Protein AF-W5YLM6-F1 (afdb_monomer)

Foldseek 3Di:
DDPPDDCPPCPPVSLVVVVVVDDDDLDDLVVVLVVLVVSVVSPNDLSSLLVNLLSCVSVVVLVVSLVSLLVSCLVPVLCLLVSLVVLVVHPPCDPVSSVSSLVSNQNSCVNVVDHSVVSVVVNVVVVVVD

Solvent-accessible surface area (backbone atoms only — not comparable to full-atom values): 7450 Å² total; per-residue (Å²): 137,88,82,90,78,66,66,78,78,52,51,80,55,36,55,55,54,53,50,72,70,54,72,90,63,104,58,65,60,73,62,54,49,54,54,43,52,64,50,39,76,82,52,75,44,71,70,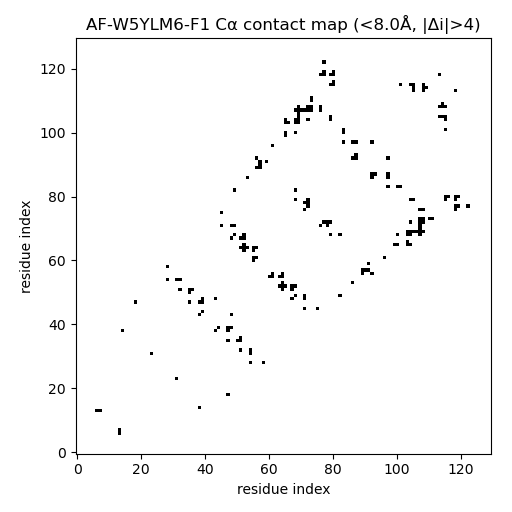53,49,53,47,48,26,53,51,24,51,67,71,65,38,54,68,65,18,31,54,41,40,16,58,47,14,56,77,37,54,76,49,36,47,55,53,56,63,53,44,70,76,39,82,90,51,48,75,67,55,50,48,51,46,49,51,27,26,31,61,18,21,47,84,74,76,44,42,50,67,64,40,45,52,55,53,54,56,55,67,74,75,110

Sequence (130 aa):
MAVLGNDRFLGQYATLVRYRKFDPEMMNFNLQLREVERMLEWRPFDLVAMRRSTLLILDSQWEEACDMVEMMVQRYPRSAPIIIEKAVWVEGVDSTRLGQLAECADRGLSVWGRDIASVAEDNRRKLRTD

Organism: NCBI:txid1420916

Radius of gyration: 16.33 Å; Cα contacts (8 Å, |Δi|>4): 113; chains: 1; bounding box: 29×49×43 Å

Mean predicted aligned error: 10.4 Å

Structure (mmCIF, N/CA/C/O backbone):
data_AF-W5YLM6-F1
#
_entry.id   AF-W5YLM6-F1
#
loop_
_atom_site.group_PDB
_atom_site.id
_atom_site.type_symbol
_atom_site.label_atom_id
_atom_site.label_alt_id
_atom_site.label_comp_id
_atom_site.label_asym_id
_atom_site.label_entity_id
_atom_site.label_seq_id
_atom_site.pdbx_PDB_ins_code
_atom_site.Cartn_x
_atom_site.Cartn_y
_atom_site.Cartn_z
_atom_site.occupancy
_atom_site.B_iso_or_equiv
_atom_site.auth_seq_id
_atom_site.auth_comp_id
_atom_site.auth_asym_id
_atom_site.auth_atom_id
_atom_site.pdbx_PDB_model_num
ATOM 1 N N . MET A 1 1 ? 15.383 -34.106 -19.507 1.00 32.62 1 MET A N 1
ATOM 2 C CA . MET A 1 1 ? 14.900 -34.625 -18.210 1.00 32.62 1 MET A CA 1
ATOM 3 C C . MET A 1 1 ? 14.081 -33.539 -17.548 1.00 32.62 1 MET A C 1
ATOM 5 O O . MET A 1 1 ? 14.646 -32.561 -17.080 1.00 32.62 1 MET A O 1
ATOM 9 N N . ALA A 1 2 ? 12.758 -33.664 -17.602 1.00 41.81 2 ALA A N 1
ATOM 10 C CA . ALA A 1 2 ? 11.845 -32.759 -16.924 1.00 41.81 2 ALA A CA 1
ATOM 11 C C . ALA A 1 2 ? 11.529 -33.346 -15.546 1.00 41.81 2 ALA A C 1
ATOM 13 O O . ALA A 1 2 ? 10.913 -34.403 -15.458 1.00 41.81 2 ALA A O 1
ATOM 14 N N . VAL A 1 3 ? 11.955 -32.662 -14.487 1.00 39.09 3 VAL A N 1
ATOM 15 C CA . VAL A 1 3 ? 11.438 -32.883 -13.130 1.00 39.09 3 VAL A CA 1
ATOM 16 C C . VAL A 1 3 ? 10.916 -31.541 -12.626 1.00 39.09 3 VAL A C 1
ATOM 18 O O . VAL A 1 3 ? 11.460 -30.918 -11.725 1.00 39.09 3 VAL A O 1
ATOM 21 N N . LEU A 1 4 ? 9.859 -31.064 -13.283 1.00 39.00 4 LEU A N 1
ATOM 22 C CA . LEU A 1 4 ? 8.938 -30.067 -12.740 1.00 39.00 4 LEU A CA 1
ATOM 23 C C . LEU A 1 4 ? 7.772 -30.847 -12.125 1.00 39.00 4 LEU A C 1
ATOM 25 O O . LEU A 1 4 ? 6.702 -30.961 -12.714 1.00 39.00 4 LEU A O 1
ATOM 29 N N . GLY A 1 5 ? 8.024 -31.491 -10.989 1.00 39.97 5 GLY A N 1
ATOM 30 C CA . GLY A 1 5 ? 7.042 -32.318 -10.297 1.00 39.97 5 GLY A CA 1
ATOM 31 C C . GLY A 1 5 ? 6.870 -31.871 -8.853 1.00 39.97 5 GLY A C 1
ATOM 32 O O . GLY A 1 5 ? 7.810 -31.988 -8.077 1.00 39.97 5 GLY A O 1
ATOM 33 N N . ASN A 1 6 ? 5.641 -31.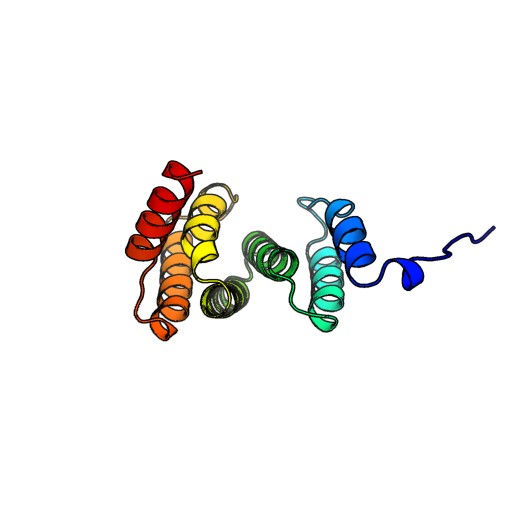452 -8.521 1.00 36.03 6 ASN A N 1
ATOM 34 C CA . ASN A 1 6 ? 5.016 -31.464 -7.184 1.00 36.03 6 ASN A CA 1
ATOM 35 C C . ASN A 1 6 ? 4.763 -30.151 -6.416 1.00 36.03 6 ASN A C 1
ATOM 37 O O . ASN A 1 6 ? 4.536 -30.202 -5.210 1.00 36.03 6 ASN A O 1
ATOM 41 N N . ASP A 1 7 ? 4.569 -29.009 -7.083 1.00 45.47 7 ASP A N 1
ATOM 42 C CA . ASP A 1 7 ? 3.953 -27.837 -6.414 1.00 45.47 7 ASP A CA 1
ATOM 43 C C . ASP A 1 7 ? 2.467 -28.060 -6.043 1.00 45.47 7 ASP A C 1
ATOM 45 O O . ASP A 1 7 ? 1.897 -27.320 -5.245 1.00 45.47 7 ASP A O 1
ATOM 49 N N . ARG A 1 8 ? 1.824 -29.116 -6.568 1.00 39.50 8 ARG A N 1
ATOM 50 C CA . ARG A 1 8 ? 0.434 -29.475 -6.230 1.00 39.50 8 ARG A CA 1
ATOM 51 C C . ARG A 1 8 ? 0.264 -30.046 -4.816 1.00 39.50 8 ARG A C 1
ATOM 53 O O . ARG A 1 8 ? -0.849 -30.010 -4.305 1.00 39.50 8 ARG A O 1
ATOM 60 N N . PHE A 1 9 ? 1.326 -30.556 -4.185 1.00 36.94 9 PHE A N 1
ATOM 61 C CA . PHE A 1 9 ? 1.226 -31.224 -2.877 1.00 36.94 9 PHE A CA 1
ATOM 62 C C . PHE A 1 9 ? 1.274 -30.248 -1.690 1.00 36.94 9 PHE A C 1
ATOM 64 O O . PHE A 1 9 ? 0.762 -30.549 -0.618 1.00 36.94 9 PHE A O 1
ATOM 71 N N . LEU A 1 10 ? 1.867 -29.065 -1.877 1.00 41.12 10 LEU A N 1
ATOM 72 C CA . LEU A 1 10 ? 2.058 -28.074 -0.810 1.00 41.12 10 LEU A CA 1
ATOM 73 C C . LEU A 1 10 ? 0.898 -27.070 -0.689 1.00 41.12 10 LEU A C 1
ATOM 75 O O . LEU A 1 10 ? 0.885 -26.257 0.236 1.00 41.12 10 LEU A O 1
ATOM 79 N N . GLY A 1 11 ? -0.077 -27.097 -1.604 1.00 46.06 11 GLY A N 1
ATOM 80 C CA . GLY A 1 11 ? -1.183 -26.136 -1.609 1.00 46.06 11 GLY A CA 1
ATOM 81 C C . GLY A 1 11 ? -0.686 -24.682 -1.561 1.00 46.06 11 GLY A C 1
ATOM 82 O O . GLY A 1 11 ? 0.340 -24.348 -2.150 1.00 46.06 11 GLY A O 1
ATOM 83 N N . GLN A 1 12 ? -1.377 -23.815 -0.815 1.00 41.53 12 GLN A N 1
ATOM 84 C CA . GLN A 1 12 ? -1.059 -22.380 -0.678 1.00 41.53 12 GLN A CA 1
ATOM 85 C C . GLN A 1 12 ? 0.392 -22.088 -0.215 1.00 41.53 12 GLN A C 1
ATOM 87 O O . GLN A 1 12 ? 0.896 -20.988 -0.445 1.00 41.53 12 GLN A O 1
ATOM 92 N N . TYR A 1 13 ? 1.102 -23.063 0.371 1.00 40.88 13 TYR A N 1
ATOM 93 C CA . TYR A 1 13 ? 2.501 -22.916 0.787 1.00 40.88 13 TYR A CA 1
ATOM 94 C C . TYR A 1 13 ? 3.505 -22.975 -0.374 1.00 40.88 13 TYR A C 1
ATOM 96 O O . TYR A 1 13 ? 4.558 -22.340 -0.280 1.00 40.88 13 TYR A O 1
ATOM 104 N N . ALA A 1 14 ? 3.188 -23.651 -1.489 1.00 49.88 14 ALA A N 1
ATOM 105 C CA . ALA A 1 14 ? 4.019 -23.590 -2.699 1.00 49.88 14 ALA A CA 1
ATOM 106 C C . ALA A 1 14 ? 4.123 -22.151 -3.219 1.00 49.88 14 ALA A C 1
ATOM 108 O O . ALA A 1 14 ? 5.196 -21.717 -3.633 1.00 49.88 14 ALA A O 1
ATOM 109 N N . THR A 1 15 ? 3.032 -21.385 -3.133 1.00 54.22 15 THR A N 1
ATOM 110 C CA . THR A 1 15 ? 2.975 -19.983 -3.562 1.00 54.22 15 THR A CA 1
ATOM 111 C C . THR A 1 15 ? 3.863 -19.089 -2.702 1.00 54.22 15 THR A C 1
ATOM 113 O O . THR A 1 15 ? 4.593 -18.273 -3.250 1.00 54.22 15 THR A O 1
ATOM 116 N N . LEU A 1 16 ? 3.888 -19.277 -1.376 1.00 55.38 16 LEU A N 1
ATOM 117 C CA . LEU A 1 16 ? 4.774 -18.520 -0.479 1.00 55.38 16 LEU A CA 1
ATOM 118 C C . LEU A 1 16 ? 6.254 -18.846 -0.714 1.00 55.38 16 LEU A C 1
ATOM 120 O O . LEU A 1 16 ? 7.087 -17.943 -0.725 1.00 55.38 16 LEU A O 1
ATOM 124 N N . VAL A 1 17 ? 6.589 -20.120 -0.939 1.00 55.94 17 VAL A N 1
ATOM 125 C CA . VAL A 1 17 ? 7.961 -20.532 -1.280 1.00 55.94 17 VAL A CA 1
ATOM 126 C C . VAL A 1 17 ? 8.373 -19.976 -2.643 1.00 55.94 17 VAL A C 1
ATOM 128 O O . VAL A 1 17 ? 9.496 -19.502 -2.793 1.00 55.94 17 VAL A O 1
ATOM 131 N N . ARG A 1 18 ? 7.474 -20.000 -3.630 1.00 56.12 18 ARG A N 1
ATOM 132 C CA . ARG A 1 18 ? 7.724 -19.475 -4.976 1.00 56.12 18 ARG A CA 1
ATOM 133 C C . ARG A 1 18 ? 7.853 -17.952 -4.980 1.00 56.12 18 ARG A C 1
ATOM 135 O O . ARG A 1 18 ? 8.756 -17.440 -5.624 1.00 56.12 18 ARG A O 1
ATOM 142 N N . TYR A 1 19 ? 7.039 -17.258 -4.187 1.00 57.34 19 TYR A N 1
ATOM 143 C CA . TYR A 1 19 ? 7.147 -15.820 -3.946 1.00 57.34 19 TYR A CA 1
ATOM 144 C C . TYR A 1 19 ? 8.468 -15.458 -3.251 1.00 57.34 19 TYR A C 1
ATOM 146 O O . TYR A 1 19 ? 9.175 -14.564 -3.695 1.00 57.34 19 TYR A O 1
ATOM 154 N N . ARG A 1 20 ? 8.866 -16.205 -2.211 1.00 57.03 20 ARG A N 1
ATOM 155 C CA . ARG A 1 20 ? 10.141 -15.992 -1.500 1.00 57.03 20 ARG A CA 1
ATOM 156 C C . ARG A 1 20 ? 11.375 -16.274 -2.364 1.00 57.03 20 ARG A C 1
ATOM 158 O O . ARG A 1 20 ? 12.448 -15.779 -2.060 1.00 57.03 20 ARG A O 1
ATOM 165 N N . LYS A 1 21 ? 11.235 -17.086 -3.414 1.00 58.00 21 LYS A N 1
ATOM 166 C CA . LYS A 1 21 ? 12.288 -17.347 -4.408 1.00 58.00 21 LYS A CA 1
ATOM 167 C C . LYS A 1 21 ? 12.313 -16.318 -5.546 1.00 58.00 21 LYS A C 1
ATOM 169 O O . LYS A 1 21 ? 13.199 -16.397 -6.389 1.00 58.00 21 LYS A O 1
ATOM 174 N N . PHE A 1 22 ? 11.349 -15.399 -5.586 1.00 60.94 22 PHE A N 1
ATOM 175 C CA . PHE A 1 22 ? 11.210 -14.362 -6.605 1.00 60.94 22 PHE A CA 1
ATOM 176 C C . PHE A 1 22 ? 11.543 -12.989 -6.000 1.00 60.94 22 PHE A C 1
ATOM 178 O O . PHE A 1 22 ? 10.669 -12.148 -5.752 1.00 60.94 22 PHE A O 1
ATOM 185 N N . ASP A 1 23 ? 12.823 -12.774 -5.699 1.00 57.81 23 ASP A N 1
ATOM 186 C CA . ASP A 1 23 ? 13.297 -11.474 -5.221 1.00 57.81 23 ASP A CA 1
ATOM 187 C C . ASP A 1 23 ? 13.112 -10.390 -6.300 1.00 57.81 23 ASP A C 1
ATOM 189 O O . ASP A 1 23 ? 13.191 -10.687 -7.492 1.00 57.81 23 ASP A O 1
ATOM 193 N N . PRO A 1 24 ? 12.770 -9.147 -5.914 1.00 59.84 24 PRO A N 1
ATOM 194 C CA . PRO A 1 24 ? 12.547 -8.074 -6.872 1.00 59.84 24 PRO A CA 1
ATOM 195 C C . PRO A 1 24 ? 13.863 -7.662 -7.498 1.00 59.84 24 PRO A C 1
ATOM 197 O O . PRO A 1 24 ? 14.804 -7.296 -6.799 1.00 59.84 24 PRO A O 1
ATOM 200 N N . GLU A 1 25 ? 13.890 -7.661 -8.821 1.00 69.38 25 GLU A N 1
ATOM 201 C CA . GLU A 1 25 ? 14.981 -7.075 -9.584 1.00 69.38 25 GLU A CA 1
ATOM 202 C C . GLU A 1 25 ? 14.585 -5.660 -10.022 1.00 69.38 25 GLU A C 1
ATOM 204 O O . GLU A 1 25 ? 13.419 -5.397 -10.316 1.00 69.38 25 GLU A O 1
ATOM 209 N N . MET A 1 26 ? 15.550 -4.745 -10.122 1.00 70.94 26 MET A N 1
ATOM 210 C CA . MET A 1 26 ? 15.332 -3.368 -10.607 1.00 70.94 26 MET A CA 1
ATOM 211 C C . MET A 1 26 ? 15.150 -3.301 -12.140 1.00 70.94 26 MET A C 1
ATOM 213 O O . MET A 1 26 ? 15.452 -2.296 -12.775 1.00 70.94 26 MET A O 1
ATOM 217 N N . MET A 1 27 ? 14.723 -4.402 -12.760 1.00 69.44 27 MET A N 1
ATOM 218 C CA . MET A 1 27 ? 14.635 -4.596 -14.206 1.00 69.44 27 MET A CA 1
ATOM 219 C C . MET A 1 27 ? 13.434 -5.483 -14.560 1.00 69.44 27 MET A C 1
ATOM 221 O O . MET A 1 27 ? 12.955 -6.265 -13.744 1.00 69.44 27 MET A O 1
ATOM 225 N N . ASN A 1 28 ? 12.973 -5.423 -15.814 1.00 77.56 28 ASN A N 1
ATOM 226 C CA . ASN A 1 28 ? 11.914 -6.294 -16.347 1.00 77.56 28 ASN A CA 1
ATOM 227 C C . ASN A 1 28 ? 10.572 -6.218 -15.585 1.00 77.56 28 ASN A C 1
ATOM 229 O O . ASN A 1 28 ? 9.888 -7.235 -15.435 1.00 77.56 28 ASN A O 1
ATOM 233 N N . PHE A 1 29 ? 10.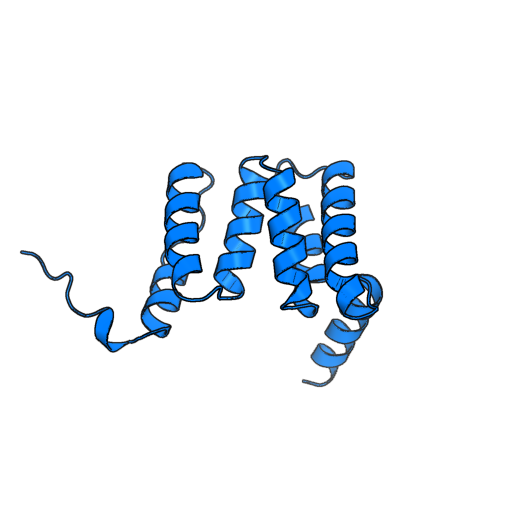166 -5.022 -15.142 1.00 77.88 29 PHE A N 1
ATOM 234 C CA . PHE A 1 29 ? 8.943 -4.812 -14.352 1.00 77.88 29 PHE A CA 1
ATOM 235 C C . PHE A 1 29 ? 7.695 -5.453 -14.974 1.00 77.88 29 PHE A C 1
ATOM 237 O O . PHE A 1 29 ? 6.957 -6.131 -14.271 1.00 77.88 29 PHE A O 1
ATOM 244 N N . AS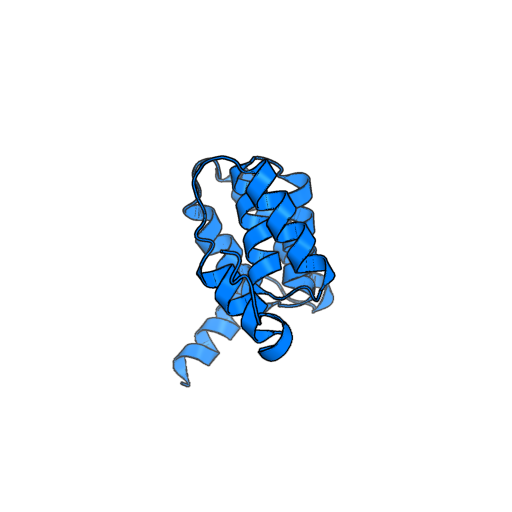N A 1 30 ? 7.519 -5.381 -16.298 1.00 78.44 30 ASN A N 1
ATOM 245 C CA . ASN A 1 30 ? 6.401 -6.022 -17.008 1.00 78.44 30 ASN A CA 1
ATOM 246 C C . ASN A 1 30 ? 6.293 -7.542 -16.786 1.00 78.44 30 ASN A C 1
ATOM 248 O O . ASN A 1 30 ? 5.196 -8.079 -16.637 1.00 78.44 30 ASN A O 1
ATOM 252 N N . LEU A 1 31 ? 7.420 -8.259 -16.778 1.00 78.88 31 LEU A N 1
ATOM 253 C CA . LEU A 1 31 ? 7.439 -9.703 -16.514 1.00 78.88 31 LEU A CA 1
ATOM 254 C C . LEU A 1 31 ? 7.116 -9.991 -15.048 1.00 78.88 31 LEU A C 1
ATOM 256 O O . LEU A 1 31 ? 6.353 -10.912 -14.757 1.00 78.88 31 LEU A O 1
ATOM 260 N N . GLN A 1 32 ? 7.661 -9.179 -14.141 1.00 80.81 32 GLN A N 1
ATOM 261 C CA . GLN A 1 32 ? 7.386 -9.295 -12.712 1.00 80.81 32 GLN A CA 1
ATOM 262 C C . GLN A 1 32 ? 5.912 -9.001 -12.392 1.00 80.81 32 GLN A C 1
ATOM 264 O O . GLN A 1 32 ? 5.300 -9.747 -11.631 1.00 80.81 32 GLN A O 1
ATOM 269 N N . LEU A 1 33 ? 5.319 -7.976 -13.012 1.00 81.44 33 LEU A N 1
ATOM 270 C CA . LEU A 1 33 ? 3.906 -7.619 -12.864 1.00 81.44 33 LEU A CA 1
ATOM 271 C C . LEU A 1 33 ? 2.990 -8.754 -13.330 1.00 81.44 33 LEU A C 1
ATOM 273 O O . LEU A 1 33 ? 2.113 -9.157 -12.571 1.00 81.44 33 LEU A O 1
ATOM 277 N N . ARG A 1 34 ? 3.240 -9.345 -14.507 1.00 82.50 34 ARG A N 1
ATOM 278 C CA . ARG A 1 34 ? 2.455 -10.491 -15.009 1.00 82.50 34 ARG A CA 1
ATOM 279 C C . ARG A 1 34 ? 2.483 -11.689 -14.063 1.00 82.50 34 ARG A C 1
ATOM 281 O O . ARG A 1 34 ? 1.462 -12.341 -13.855 1.00 82.50 34 ARG A O 1
ATOM 288 N N . GLU A 1 35 ? 3.647 -12.001 -13.496 1.00 75.25 35 GLU A N 1
ATOM 289 C CA . GLU A 1 35 ? 3.766 -13.125 -12.562 1.00 75.25 35 GLU A CA 1
ATOM 290 C C . GLU A 1 35 ? 3.039 -12.833 -11.239 1.00 75.25 35 GLU A C 1
ATOM 292 O O . GLU A 1 35 ? 2.373 -13.715 -10.696 1.00 75.25 35 GLU A O 1
ATOM 297 N N . VAL A 1 36 ? 3.087 -11.587 -10.756 1.00 75.69 36 VAL A N 1
ATOM 298 C CA . VAL A 1 36 ? 2.327 -11.137 -9.580 1.00 75.69 36 VAL A CA 1
ATOM 299 C C . VAL A 1 36 ? 0.815 -11.170 -9.834 1.00 75.69 36 VAL A C 1
ATOM 301 O O . VAL A 1 36 ? 0.071 -11.646 -8.977 1.00 75.69 36 VAL A O 1
ATOM 304 N N . GLU A 1 37 ? 0.343 -10.740 -11.005 1.00 77.62 37 GLU A N 1
ATOM 305 C CA . GLU A 1 37 ? -1.074 -10.809 -11.396 1.00 77.62 37 GLU A CA 1
ATOM 306 C C . GLU A 1 37 ? -1.583 -12.251 -11.416 1.00 77.62 37 GLU A C 1
ATOM 308 O O . GLU A 1 37 ? -2.587 -12.559 -10.771 1.00 77.62 37 GLU A O 1
ATOM 313 N N . ARG A 1 38 ? -0.819 -13.164 -12.026 1.00 72.69 38 ARG A N 1
ATOM 314 C CA . ARG A 1 38 ? -1.113 -14.603 -12.018 1.00 72.69 38 ARG A CA 1
ATOM 315 C C . ARG A 1 38 ? -1.206 -15.173 -10.598 1.00 72.69 38 ARG A C 1
ATOM 317 O O . ARG A 1 38 ? -1.971 -16.102 -10.348 1.00 72.69 38 ARG A O 1
ATOM 324 N N . MET A 1 39 ? -0.414 -14.657 -9.657 1.00 67.88 39 MET A N 1
ATOM 325 C CA . MET A 1 39 ? -0.465 -15.078 -8.253 1.00 67.88 39 MET A CA 1
ATOM 326 C C . MET A 1 39 ? -1.666 -14.487 -7.498 1.00 67.88 39 MET A C 1
ATOM 328 O O . MET A 1 39 ? -2.236 -15.183 -6.654 1.00 67.88 39 MET A O 1
ATOM 332 N N . LEU A 1 40 ? -2.082 -13.251 -7.802 1.00 68.62 40 LEU A N 1
ATOM 333 C CA . LEU A 1 40 ? -3.250 -12.608 -7.180 1.00 68.62 40 LEU A CA 1
ATOM 334 C C . LEU A 1 40 ? -4.566 -13.334 -7.485 1.00 68.62 40 LEU A C 1
ATOM 336 O O . LEU A 1 40 ? -5.435 -13.390 -6.613 1.00 68.62 40 LEU A O 1
ATOM 340 N N . GLU A 1 41 ? -4.698 -13.928 -8.675 1.00 68.06 41 GLU A N 1
ATOM 341 C CA . GLU A 1 41 ? -5.890 -14.679 -9.104 1.00 68.06 41 GLU A CA 1
ATOM 342 C C . GLU A 1 41 ? -6.239 -15.864 -8.182 1.00 68.06 41 GLU A C 1
ATOM 344 O O . GLU A 1 41 ? -7.402 -16.245 -8.069 1.00 68.06 41 GLU A O 1
ATOM 349 N N . TRP A 1 42 ? -5.253 -16.445 -7.488 1.00 54.91 42 TRP A N 1
ATOM 350 C CA . TRP A 1 42 ? -5.433 -17.679 -6.705 1.00 54.91 42 TRP A CA 1
ATOM 351 C C . TRP A 1 42 ? -5.801 -17.445 -5.227 1.00 54.91 42 TRP A C 1
ATOM 353 O O . TRP A 1 42 ? -6.261 -18.359 -4.542 1.00 54.91 42 TRP A O 1
ATOM 363 N N . ARG A 1 43 ? -5.605 -16.216 -4.744 1.00 54.81 43 ARG A N 1
ATOM 364 C CA . ARG A 1 43 ? -6.099 -15.571 -3.512 1.00 54.81 43 ARG A CA 1
ATOM 365 C C . ARG A 1 43 ? -5.178 -14.363 -3.321 1.00 54.81 43 ARG A C 1
ATOM 367 O O . ARG A 1 43 ? -3.963 -14.567 -3.319 1.00 54.81 43 ARG A O 1
ATOM 374 N N . PRO A 1 44 ? -5.692 -13.147 -3.093 1.00 56.25 44 PRO A N 1
ATOM 375 C CA . PRO A 1 44 ? -4.858 -11.977 -2.850 1.00 56.25 44 PRO A CA 1
ATOM 376 C C . PRO A 1 44 ? -4.214 -12.088 -1.464 1.00 56.25 44 PRO A C 1
ATOM 378 O O . PRO A 1 44 ? -4.724 -11.565 -0.480 1.00 56.25 44 PRO A O 1
ATOM 381 N N . PHE A 1 45 ? -3.117 -12.840 -1.387 1.00 66.62 45 PHE A N 1
ATOM 382 C CA . PHE A 1 45 ? -2.242 -12.875 -0.226 1.00 66.62 45 PHE A CA 1
ATOM 383 C C . PHE A 1 45 ? -1.608 -11.495 -0.057 1.00 66.62 45 PHE A C 1
ATOM 385 O O . PHE A 1 45 ? -1.133 -10.898 -1.023 1.00 66.62 45 PHE A O 1
ATOM 392 N N . ASP A 1 46 ? -1.566 -11.024 1.181 1.00 66.50 46 ASP A N 1
ATOM 393 C CA . ASP A 1 46 ? -1.155 -9.680 1.595 1.00 66.50 46 ASP A CA 1
ATOM 394 C C . ASP A 1 46 ? 0.213 -9.310 1.004 1.00 66.50 46 ASP A C 1
ATOM 396 O O . ASP A 1 46 ? 0.416 -8.217 0.482 1.00 66.50 46 ASP A O 1
ATOM 400 N N . LEU A 1 47 ?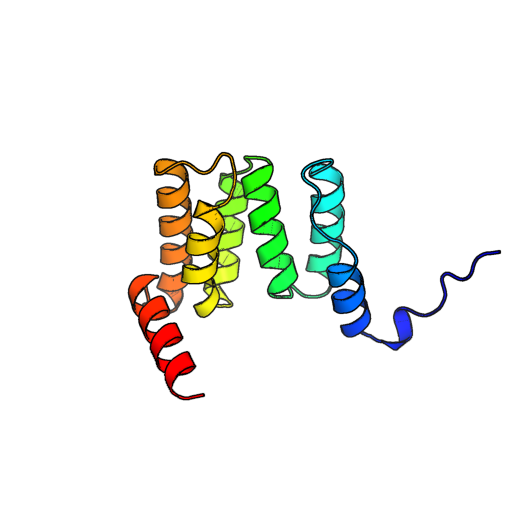 1.129 -10.283 0.997 1.00 67.94 47 LEU A N 1
ATOM 401 C CA . LEU A 1 47 ? 2.472 -10.157 0.433 1.00 67.94 47 LEU A CA 1
ATOM 402 C C . LEU A 1 47 ? 2.465 -9.904 -1.079 1.00 67.94 47 LEU A C 1
ATOM 404 O O . LEU A 1 47 ? 3.271 -9.120 -1.570 1.00 67.94 47 LEU A O 1
ATOM 408 N N . VAL A 1 48 ? 1.556 -10.541 -1.818 1.00 73.94 48 VAL A N 1
ATOM 409 C CA . VAL A 1 48 ? 1.459 -10.408 -3.278 1.00 73.94 48 VAL A CA 1
ATOM 410 C C . VAL A 1 48 ? 0.858 -9.049 -3.649 1.00 73.94 48 VAL A C 1
ATOM 412 O O . VAL A 1 48 ? 1.348 -8.393 -4.566 1.00 73.94 48 VAL A O 1
ATOM 415 N N . ALA A 1 49 ? -0.154 -8.585 -2.908 1.00 74.62 49 ALA A N 1
ATOM 416 C CA . ALA A 1 49 ? -0.735 -7.253 -3.102 1.00 74.62 49 ALA A CA 1
ATOM 417 C C . ALA A 1 49 ? 0.274 -6.142 -2.770 1.00 74.62 49 ALA A C 1
ATOM 419 O O . ALA A 1 49 ? 0.458 -5.216 -3.562 1.00 74.62 49 ALA A O 1
ATOM 420 N N . MET A 1 50 ? 1.002 -6.290 -1.657 1.00 74.06 50 MET A N 1
ATOM 421 C CA . MET A 1 50 ? 2.086 -5.380 -1.293 1.00 74.06 50 MET A CA 1
ATOM 422 C C . MET A 1 50 ? 3.146 -5.342 -2.394 1.00 74.06 50 MET A C 1
ATOM 424 O O . MET A 1 50 ? 3.533 -4.263 -2.839 1.00 74.06 50 MET A O 1
ATOM 428 N N . ARG A 1 51 ? 3.537 -6.504 -2.929 1.00 76.62 51 ARG A N 1
ATOM 429 C CA . ARG A 1 51 ? 4.494 -6.570 -4.037 1.00 76.62 51 ARG A CA 1
ATOM 430 C C . ARG A 1 51 ? 4.016 -5.859 -5.287 1.00 76.62 51 ARG A C 1
ATOM 432 O O . ARG A 1 51 ? 4.803 -5.140 -5.895 1.00 76.62 51 ARG A O 1
ATOM 439 N N . ARG A 1 52 ? 2.752 -6.059 -5.669 1.00 80.19 52 ARG A N 1
ATOM 440 C CA . ARG A 1 52 ? 2.166 -5.378 -6.825 1.00 80.19 52 ARG A CA 1
ATOM 441 C C . ARG A 1 52 ? 2.249 -3.869 -6.648 1.00 80.19 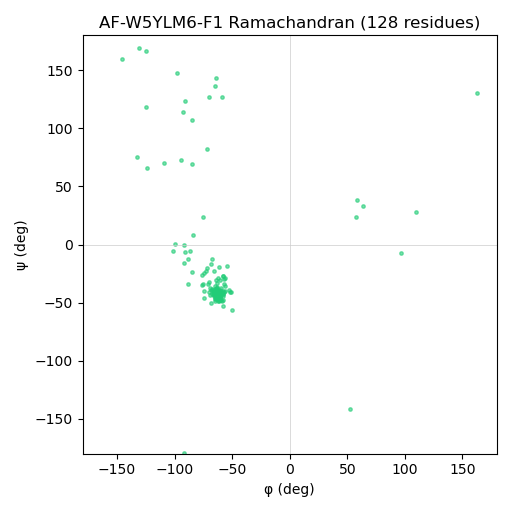52 ARG A C 1
ATOM 443 O O . ARG A 1 52 ? 2.748 -3.204 -7.542 1.00 80.19 52 ARG A O 1
ATOM 450 N N . SER A 1 53 ? 1.854 -3.351 -5.482 1.00 78.75 53 SER A N 1
ATOM 451 C CA . SER A 1 53 ? 1.941 -1.912 -5.205 1.00 78.75 53 SER A CA 1
ATOM 452 C C . SER A 1 53 ? 3.374 -1.382 -5.338 1.00 78.75 53 SER A C 1
ATOM 454 O O . SER A 1 53 ? 3.587 -0.369 -5.992 1.00 78.75 53 SER A O 1
ATOM 456 N N . THR A 1 54 ? 4.377 -2.105 -4.825 1.00 78.19 54 THR A N 1
ATOM 457 C CA . THR A 1 54 ? 5.788 -1.710 -4.955 1.00 78.19 54 THR A CA 1
ATOM 458 C C . THR A 1 54 ? 6.265 -1.704 -6.407 1.00 78.19 54 THR A C 1
ATOM 460 O O . THR A 1 54 ? 6.960 -0.778 -6.808 1.00 78.19 54 THR A O 1
ATOM 463 N N . LEU A 1 55 ? 5.893 -2.710 -7.205 1.00 78.94 55 LEU A N 1
ATOM 464 C CA . LEU A 1 55 ? 6.272 -2.769 -8.620 1.00 78.94 55 LEU A CA 1
ATOM 465 C C . LEU A 1 55 ? 5.620 -1.651 -9.438 1.00 78.94 55 LEU A C 1
ATOM 467 O O . LEU A 1 55 ? 6.281 -1.078 -10.293 1.00 78.94 55 LEU A O 1
ATOM 471 N N . LEU A 1 56 ? 4.360 -1.318 -9.151 1.00 84.25 56 LEU A N 1
ATOM 472 C CA . LEU A 1 56 ? 3.660 -0.210 -9.804 1.00 84.25 56 LEU A CA 1
ATOM 473 C C . LEU A 1 56 ? 4.314 1.140 -9.472 1.00 84.25 56 LEU A C 1
ATOM 475 O O . LEU A 1 56 ? 4.515 1.956 -10.364 1.00 84.25 56 LEU A O 1
ATOM 479 N N . ILE A 1 57 ? 4.728 1.344 -8.215 1.00 80.19 57 ILE A N 1
ATOM 480 C CA . ILE A 1 57 ? 5.495 2.530 -7.797 1.00 80.19 57 ILE A CA 1
ATOM 481 C C . ILE A 1 57 ? 6.829 2.611 -8.557 1.00 80.19 57 ILE A C 1
ATOM 483 O O . ILE A 1 57 ? 7.159 3.661 -9.102 1.00 80.19 57 ILE A O 1
ATOM 487 N N . LEU A 1 58 ? 7.578 1.504 -8.625 1.00 79.06 58 LEU A N 1
ATOM 488 C CA . LEU A 1 58 ? 8.868 1.441 -9.324 1.00 79.06 58 LEU A CA 1
ATOM 489 C C . LEU A 1 58 ? 8.740 1.685 -10.836 1.00 79.06 58 LEU A C 1
ATOM 491 O O . LEU A 1 58 ? 9.597 2.337 -11.424 1.00 79.06 58 LEU A O 1
ATOM 495 N N . ASP A 1 59 ? 7.662 1.204 -11.456 1.00 83.56 59 ASP A N 1
ATOM 496 C CA . ASP A 1 59 ? 7.359 1.421 -12.877 1.00 83.56 59 ASP A CA 1
ATOM 497 C C . ASP A 1 59 ? 6.648 2.765 -13.140 1.00 83.56 59 ASP A C 1
ATOM 499 O O . ASP A 1 59 ? 6.202 3.036 -14.251 1.00 83.56 59 ASP A O 1
ATOM 503 N N . SER A 1 60 ? 6.532 3.633 -12.124 1.00 84.31 60 SER A N 1
ATOM 504 C CA . SER A 1 60 ? 5.847 4.935 -12.203 1.00 84.31 60 SER A CA 1
ATOM 505 C C . SER A 1 60 ? 4.368 4.871 -12.629 1.00 84.31 60 SER A C 1
ATOM 507 O O . SER A 1 60 ? 3.806 5.867 -13.091 1.00 84.31 60 SER A O 1
ATOM 509 N N . GLN A 1 61 ? 3.712 3.727 -12.429 1.00 89.19 61 GLN A N 1
ATOM 510 C CA . GLN A 1 61 ? 2.275 3.511 -12.633 1.00 89.19 61 GLN A CA 1
ATOM 511 C C . GLN A 1 61 ? 1.505 3.945 -11.379 1.00 89.19 61 GLN A C 1
ATOM 513 O O . GLN A 1 61 ? 1.041 3.137 -10.573 1.00 89.19 61 GLN A O 1
ATOM 518 N N . TRP A 1 62 ? 1.479 5.258 -11.145 1.00 88.06 62 TRP A N 1
ATOM 519 C CA . TRP A 1 62 ? 1.042 5.840 -9.872 1.00 88.06 62 TRP A CA 1
ATOM 520 C C . TRP A 1 62 ? -0.457 5.707 -9.597 1.00 88.06 62 TRP A C 1
ATOM 522 O O . TRP A 1 62 ? -0.843 5.589 -8.434 1.00 88.06 62 TRP A O 1
ATOM 532 N N . GLU A 1 63 ? -1.290 5.735 -10.635 1.00 90.94 63 GLU A N 1
ATOM 533 C CA . GLU A 1 63 ? -2.744 5.597 -10.499 1.00 90.94 63 GLU A CA 1
ATOM 534 C C . GLU A 1 63 ? -3.091 4.174 -10.050 1.00 90.94 63 GLU A C 1
ATOM 536 O O . GLU A 1 63 ? -3.711 3.971 -9.008 1.00 90.94 63 GLU A O 1
ATOM 541 N N . GLU A 1 64 ? -2.544 3.174 -10.735 1.00 91.19 64 GLU A N 1
ATOM 542 C CA . GLU A 1 64 ? -2.721 1.771 -10.383 1.00 91.19 64 GLU A CA 1
ATOM 543 C C . GLU A 1 64 ? -2.081 1.435 -9.029 1.00 91.19 64 GLU A C 1
ATOM 545 O O . GLU A 1 64 ? -2.610 0.622 -8.264 1.00 91.19 64 GLU A O 1
ATOM 550 N N . ALA A 1 65 ? -0.936 2.051 -8.704 1.00 89.88 65 ALA A N 1
ATOM 551 C CA . ALA A 1 65 ? -0.309 1.907 -7.394 1.00 89.88 65 ALA A CA 1
ATOM 552 C C . ALA A 1 65 ? -1.232 2.410 -6.279 1.00 89.88 65 ALA A C 1
ATOM 554 O O . ALA A 1 65 ? -1.381 1.739 -5.256 1.00 89.88 65 ALA A O 1
ATOM 555 N N . CYS A 1 66 ? -1.863 3.566 -6.486 1.00 93.38 66 CYS A N 1
ATOM 556 C CA . CYS A 1 66 ? -2.808 4.160 -5.553 1.00 93.38 66 CYS A CA 1
ATOM 557 C C . CYS A 1 66 ? -4.023 3.250 -5.322 1.00 93.38 66 CYS A C 1
ATOM 559 O O . CYS A 1 66 ? -4.323 2.933 -4.169 1.00 93.38 66 CYS A O 1
ATOM 561 N N . ASP A 1 67 ? -4.644 2.744 -6.390 1.00 92.81 67 ASP A N 1
ATOM 562 C CA . ASP A 1 67 ? -5.771 1.804 -6.303 1.00 92.81 67 ASP A CA 1
ATOM 563 C C . ASP A 1 67 ? -5.390 0.524 -5.547 1.00 92.81 67 ASP A C 1
ATOM 565 O O . ASP A 1 67 ? -6.142 0.007 -4.711 1.00 92.81 67 ASP A O 1
ATOM 569 N N . MET A 1 68 ? -4.183 0.011 -5.807 1.00 88.50 68 MET A N 1
ATOM 570 C CA . MET A 1 68 ? -3.662 -1.177 -5.136 1.00 88.50 68 MET A CA 1
ATOM 571 C C . MET A 1 68 ? -3.439 -0.939 -3.641 1.00 88.50 68 MET A C 1
ATOM 573 O O . MET A 1 68 ? -3.776 -1.803 -2.828 1.00 88.50 68 MET A O 1
ATOM 577 N N . VAL A 1 69 ? -2.881 0.218 -3.273 1.00 91.06 69 VAL A N 1
ATOM 578 C CA . VAL A 1 69 ? -2.680 0.617 -1.874 1.00 91.06 69 VAL A CA 1
ATOM 579 C C . VAL A 1 69 ? -4.019 0.784 -1.170 1.00 91.06 69 VAL A C 1
ATOM 581 O O . VAL A 1 69 ? -4.198 0.220 -0.091 1.00 91.06 69 VAL A O 1
ATOM 584 N N . GLU A 1 70 ? -4.973 1.477 -1.788 1.00 94.00 70 GLU A N 1
ATOM 585 C CA . GLU A 1 70 ? -6.307 1.686 -1.232 1.00 94.00 70 GLU A CA 1
ATOM 586 C C . GLU A 1 70 ? -7.000 0.342 -0.948 1.00 94.00 70 GLU A C 1
ATOM 588 O O . GLU A 1 70 ? -7.374 0.060 0.194 1.00 94.00 70 GLU A O 1
ATOM 593 N N . MET A 1 71 ? -7.073 -0.552 -1.941 1.00 89.25 71 MET A N 1
ATOM 594 C CA . MET A 1 71 ? -7.666 -1.887 -1.785 1.00 89.25 71 MET A CA 1
ATOM 595 C C . MET A 1 71 ? -6.946 -2.732 -0.721 1.00 89.25 71 MET A C 1
ATOM 597 O O . MET A 1 71 ? -7.585 -3.447 0.060 1.00 89.25 71 MET A O 1
ATOM 601 N N . MET A 1 72 ? -5.613 -2.708 -0.702 1.00 85.94 72 MET A N 1
ATOM 602 C CA . MET A 1 72 ? -4.818 -3.480 0.254 1.00 85.94 72 MET A CA 1
ATOM 603 C C . MET A 1 72 ? -5.076 -3.010 1.683 1.00 85.94 72 MET A C 1
ATOM 605 O O . MET A 1 72 ? -5.295 -3.832 2.572 1.00 85.94 72 MET A O 1
ATOM 609 N N . VAL A 1 73 ? -5.103 -1.700 1.903 1.00 90.19 73 VAL A N 1
ATOM 610 C CA . VAL A 1 73 ? -5.305 -1.101 3.220 1.00 90.19 73 VAL A CA 1
ATOM 611 C C . VAL A 1 73 ? -6.743 -1.281 3.715 1.00 90.19 73 VAL A C 1
ATOM 613 O O . VAL A 1 73 ? -6.939 -1.548 4.902 1.00 90.19 73 VAL A O 1
ATOM 616 N N . GLN A 1 74 ? -7.740 -1.266 2.820 1.00 89.25 74 GLN A N 1
ATOM 617 C CA . GLN A 1 74 ? -9.118 -1.649 3.158 1.00 89.25 74 GLN A CA 1
ATOM 618 C C . GLN A 1 74 ? -9.199 -3.062 3.744 1.00 89.25 74 GLN A C 1
ATOM 620 O O . GLN A 1 74 ? -10.005 -3.318 4.632 1.00 89.25 74 GLN A O 1
ATOM 625 N N . ARG A 1 75 ? -8.377 -4.000 3.270 1.00 84.50 75 ARG A N 1
ATOM 626 C CA . ARG A 1 75 ? -8.377 -5.386 3.769 1.00 84.50 75 ARG A CA 1
ATOM 627 C C . ARG A 1 75 ? -7.450 -5.575 4.963 1.00 84.50 75 ARG A C 1
ATOM 629 O O . ARG A 1 75 ? -7.758 -6.348 5.868 1.00 84.50 75 ARG A O 1
ATOM 636 N N . TYR A 1 76 ? -6.341 -4.842 4.980 1.00 85.19 76 TYR A N 1
ATOM 637 C CA . TYR A 1 76 ? -5.264 -4.983 5.953 1.00 85.19 76 TYR A CA 1
ATOM 638 C C . TYR A 1 76 ? -4.842 -3.620 6.502 1.00 85.19 76 TYR A C 1
ATOM 640 O O . TYR A 1 76 ? -3.755 -3.134 6.176 1.00 85.19 76 TYR A O 1
ATOM 648 N N . PRO A 1 77 ? -5.637 -3.016 7.403 1.00 88.50 77 PRO A N 1
ATOM 649 C CA . PRO A 1 77 ? -5.392 -1.661 7.895 1.00 88.50 77 PRO A CA 1
ATOM 650 C C . PRO A 1 77 ? -3.975 -1.451 8.430 1.00 88.50 77 PRO A C 1
ATOM 652 O O . PRO A 1 77 ? -3.341 -0.444 8.144 1.00 88.50 77 PRO A O 1
ATOM 655 N N . ARG A 1 78 ? -3.424 -2.452 9.136 1.00 89.38 78 ARG A N 1
ATOM 656 C CA . ARG A 1 78 ? -2.082 -2.390 9.744 1.00 89.38 78 ARG A CA 1
ATOM 657 C C . ARG A 1 78 ? -0.940 -2.212 8.743 1.00 89.38 78 ARG A C 1
ATOM 659 O O . ARG A 1 78 ? 0.141 -1.812 9.167 1.00 89.38 78 ARG A O 1
ATOM 666 N N . SER A 1 79 ? -1.164 -2.518 7.466 1.00 84.75 79 SER A N 1
ATOM 667 C CA . SER A 1 79 ? -0.160 -2.367 6.410 1.00 84.75 79 SER A CA 1
ATOM 668 C C . SER A 1 79 ? 0.059 -0.909 5.997 1.00 84.75 79 SER A C 1
ATOM 670 O O . SER A 1 79 ? 1.159 -0.583 5.565 1.00 84.75 79 SER A O 1
ATOM 672 N N . ALA A 1 80 ? -0.927 -0.023 6.195 1.00 90.50 80 ALA A N 1
ATOM 673 C CA . ALA A 1 80 ? -0.875 1.375 5.759 1.00 90.50 80 ALA A CA 1
ATOM 674 C C . ALA A 1 80 ? 0.411 2.116 6.177 1.00 90.50 80 ALA A C 1
ATOM 676 O O . ALA A 1 80 ? 1.141 2.561 5.292 1.00 90.50 80 ALA A O 1
ATOM 677 N N . PRO A 1 81 ? 0.777 2.196 7.474 1.00 89.12 81 PRO A N 1
ATOM 678 C CA . PRO A 1 81 ? 2.005 2.885 7.871 1.00 89.12 81 PRO A CA 1
ATOM 679 C C . PRO A 1 81 ? 3.273 2.214 7.327 1.00 89.12 81 PRO A C 1
ATOM 681 O O . PRO A 1 81 ? 4.242 2.904 7.036 1.00 89.12 81 PRO A O 1
ATOM 684 N N . ILE A 1 82 ? 3.261 0.890 7.140 1.00 84.56 82 ILE A N 1
ATOM 685 C CA . ILE A 1 82 ? 4.411 0.140 6.614 1.00 84.56 82 ILE A CA 1
ATOM 686 C C . ILE A 1 82 ? 4.634 0.485 5.139 1.00 84.56 82 ILE A C 1
ATOM 688 O O . ILE A 1 82 ? 5.769 0.690 4.722 1.00 84.56 82 ILE A O 1
ATOM 692 N N . ILE A 1 83 ? 3.564 0.565 4.346 1.00 83.44 83 ILE A N 1
ATOM 693 C CA . ILE A 1 83 ? 3.638 0.927 2.925 1.00 83.44 83 ILE A CA 1
ATOM 694 C C . ILE A 1 83 ? 4.248 2.322 2.769 1.00 83.44 83 ILE A C 1
ATOM 696 O O . ILE A 1 83 ? 5.184 2.485 1.990 1.00 83.44 83 ILE A O 1
ATOM 700 N N . ILE A 1 84 ? 3.772 3.299 3.549 1.00 88.62 84 ILE A N 1
ATOM 701 C CA . ILE A 1 84 ? 4.282 4.676 3.504 1.00 88.62 84 ILE A CA 1
ATOM 702 C C . ILE A 1 84 ? 5.742 4.740 3.958 1.00 88.62 84 ILE A C 1
ATOM 704 O O . ILE A 1 84 ? 6.567 5.328 3.265 1.00 88.62 84 ILE A O 1
ATOM 708 N N . GLU A 1 85 ? 6.094 4.081 5.065 1.00 84.50 85 GLU A N 1
ATOM 709 C CA . GLU A 1 85 ? 7.478 4.017 5.549 1.00 84.50 85 GLU A CA 1
ATOM 710 C C . GLU A 1 85 ? 8.422 3.406 4.503 1.00 84.50 85 GLU A C 1
ATOM 712 O O . GLU A 1 85 ? 9.545 3.876 4.322 1.00 84.50 85 GLU A O 1
ATOM 717 N N . LYS A 1 86 ? 7.978 2.362 3.793 1.00 78.62 86 LYS A N 1
ATOM 718 C CA . LYS A 1 86 ? 8.783 1.704 2.758 1.00 78.62 86 LYS A CA 1
ATOM 719 C C . LYS A 1 86 ? 8.870 2.512 1.467 1.00 78.62 86 LYS A C 1
ATOM 721 O O . LYS A 1 86 ? 9.928 2.490 0.846 1.00 78.62 86 LYS A O 1
ATOM 726 N N . ALA A 1 87 ? 7.822 3.245 1.096 1.00 82.62 87 ALA A N 1
ATOM 727 C CA . ALA A 1 87 ? 7.814 4.086 -0.099 1.00 82.62 87 ALA A CA 1
ATOM 728 C C . ALA A 1 87 ? 8.889 5.185 -0.055 1.00 82.62 87 ALA A C 1
ATOM 730 O O . ALA A 1 87 ? 9.455 5.508 -1.091 1.00 82.62 87 ALA A O 1
ATOM 731 N N . VAL A 1 88 ? 9.247 5.686 1.136 1.00 81.56 88 VAL A N 1
ATOM 732 C CA . VAL A 1 88 ? 10.342 6.665 1.323 1.00 81.56 88 VAL A CA 1
ATOM 733 C C . VAL A 1 88 ? 11.683 6.167 0.768 1.00 81.56 88 VAL A C 1
ATOM 735 O O . VAL A 1 88 ? 12.520 6.968 0.364 1.00 81.56 88 VAL A O 1
ATOM 738 N N . TRP A 1 89 ? 11.900 4.851 0.742 1.00 76.62 89 TRP A N 1
ATOM 739 C CA . TRP A 1 89 ? 13.156 4.248 0.290 1.00 76.62 89 TRP A CA 1
ATOM 740 C C . TRP A 1 89 ? 13.171 3.905 -1.202 1.00 76.62 89 TRP A C 1
ATOM 742 O O . TRP A 1 89 ? 14.166 3.368 -1.687 1.00 76.62 89 TRP A O 1
ATOM 752 N N . VAL A 1 90 ? 12.082 4.167 -1.927 1.00 75.31 90 VAL A N 1
ATOM 753 C CA . VAL A 1 90 ? 11.968 3.837 -3.348 1.00 75.31 90 VAL A CA 1
ATOM 754 C C . VAL A 1 90 ? 12.446 5.013 -4.196 1.00 75.31 90 VAL A C 1
ATOM 756 O O . VAL A 1 90 ? 11.930 6.125 -4.099 1.00 75.31 90 VAL A O 1
ATOM 759 N N . GLU A 1 91 ? 13.431 4.754 -5.053 1.00 69.56 91 GLU 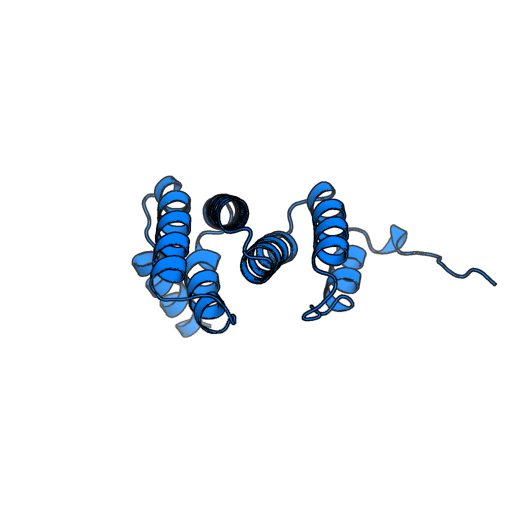A N 1
ATOM 760 C CA . GLU A 1 91 ? 13.934 5.731 -6.017 1.00 69.56 91 GLU A CA 1
ATOM 761 C C . GLU A 1 91 ? 12.798 6.187 -6.952 1.00 69.56 91 GLU A C 1
ATOM 763 O O . GLU A 1 91 ? 12.096 5.362 -7.533 1.00 69.56 91 GLU A O 1
ATOM 768 N N . GLY A 1 92 ? 12.582 7.502 -7.059 1.00 69.75 92 GLY A N 1
ATOM 769 C CA . GLY A 1 92 ? 11.479 8.089 -7.833 1.00 69.75 92 GLY A CA 1
ATOM 770 C C . GLY A 1 92 ? 10.225 8.454 -7.026 1.00 69.75 92 GLY A C 1
ATOM 771 O O . GLY A 1 92 ? 9.348 9.134 -7.560 1.00 69.75 92 GLY A O 1
ATOM 772 N N . VAL A 1 93 ? 10.139 8.088 -5.740 1.00 81.25 93 VAL A N 1
ATOM 773 C CA . VAL A 1 93 ? 9.118 8.627 -4.824 1.00 81.25 93 VAL A CA 1
ATOM 774 C C . VAL A 1 93 ? 9.613 9.958 -4.249 1.00 81.25 93 VAL A C 1
ATOM 776 O O . VAL A 1 93 ? 10.492 9.989 -3.391 1.00 81.25 93 VAL A O 1
ATOM 779 N N . ASP A 1 94 ? 9.035 11.071 -4.701 1.00 88.31 94 ASP A N 1
ATOM 780 C CA . ASP A 1 94 ? 9.230 12.386 -4.081 1.00 88.31 94 ASP A CA 1
ATOM 781 C C . ASP A 1 94 ? 8.161 12.681 -3.008 1.00 88.31 94 ASP A C 1
ATOM 783 O O . ASP A 1 94 ? 7.266 11.875 -2.740 1.00 88.31 94 ASP A O 1
ATOM 787 N N . SER A 1 95 ? 8.231 13.856 -2.377 1.00 88.81 95 SER A N 1
ATOM 788 C CA . SER A 1 95 ? 7.269 14.259 -1.342 1.00 88.81 95 SER A CA 1
ATOM 789 C C . SER A 1 95 ? 5.827 14.364 -1.851 1.00 88.81 95 SER A C 1
ATOM 791 O O . SER A 1 95 ? 4.894 14.134 -1.082 1.00 88.81 95 SER A O 1
ATOM 793 N N . THR A 1 96 ? 5.630 14.672 -3.135 1.00 91.81 96 THR A N 1
ATOM 794 C CA . THR A 1 96 ? 4.300 14.774 -3.745 1.00 91.81 96 THR A CA 1
ATOM 795 C C . THR A 1 96 ? 3.714 13.385 -3.958 1.00 91.81 96 THR A C 1
ATOM 797 O O . THR A 1 96 ? 2.571 13.132 -3.580 1.00 91.81 96 THR A O 1
ATOM 800 N N . ARG A 1 97 ? 4.507 12.451 -4.492 1.00 89.75 97 ARG A N 1
ATOM 801 C CA . ARG A 1 97 ? 4.115 11.045 -4.658 1.00 89.75 97 ARG A CA 1
ATOM 802 C C . ARG A 1 97 ? 3.879 10.353 -3.324 1.00 89.75 97 ARG A C 1
ATOM 804 O O . ARG A 1 97 ? 2.924 9.592 -3.192 1.00 89.75 97 ARG A O 1
ATOM 811 N N . LEU A 1 98 ? 4.692 10.663 -2.319 1.00 90.31 98 LEU A N 1
ATOM 812 C CA . LEU A 1 98 ? 4.485 10.165 -0.965 1.00 90.31 98 LEU A CA 1
ATOM 813 C C . LEU A 1 98 ? 3.165 10.679 -0.368 1.00 90.31 98 LEU A C 1
ATOM 815 O O . LEU A 1 98 ? 2.431 9.899 0.235 1.00 90.31 98 LEU A O 1
ATOM 819 N N . GLY A 1 99 ? 2.839 11.959 -0.580 1.00 92.75 99 GLY A N 1
ATOM 820 C CA . GLY A 1 99 ? 1.553 12.542 -0.185 1.00 92.75 99 GLY A CA 1
ATOM 821 C C . GLY A 1 99 ? 0.366 11.865 -0.871 1.00 92.75 99 GLY A C 1
ATOM 822 O O . GLY A 1 99 ? -0.587 11.481 -0.201 1.00 92.75 99 GLY A O 1
ATOM 823 N N . GLN A 1 100 ? 0.463 11.620 -2.182 1.00 92.75 100 GLN A N 1
ATOM 824 C CA . GLN A 1 100 ? -0.562 10.886 -2.934 1.00 92.75 100 GLN A CA 1
ATOM 825 C C . GLN A 1 100 ? -0.776 9.478 -2.368 1.00 92.75 100 GLN A C 1
ATOM 827 O O . GLN A 1 100 ? -1.908 9.099 -2.087 1.00 92.75 100 GLN A O 1
ATOM 832 N N . LEU A 1 101 ? 0.297 8.715 -2.135 1.00 92.31 101 LEU A N 1
ATOM 833 C CA . LEU A 1 101 ? 0.198 7.377 -1.544 1.00 92.31 101 LEU A CA 1
ATOM 834 C C . LEU A 1 101 ? -0.440 7.401 -0.148 1.00 92.31 101 LEU A C 1
ATOM 836 O O . LEU A 1 101 ? -1.233 6.512 0.171 1.00 92.31 101 LEU A O 1
ATOM 840 N N . ALA A 1 102 ? -0.118 8.409 0.669 1.00 94.94 102 ALA A N 1
ATOM 841 C CA . ALA A 1 102 ? -0.728 8.593 1.983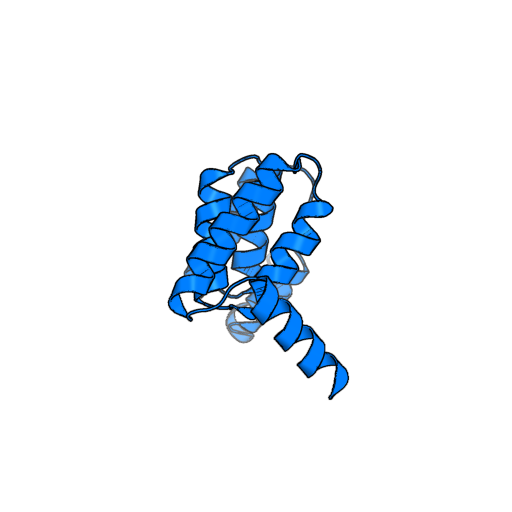 1.00 94.94 102 ALA A CA 1
ATOM 842 C C . ALA A 1 102 ? -2.237 8.857 1.871 1.00 94.94 102 ALA A C 1
ATOM 844 O O . ALA A 1 102 ? -3.015 8.203 2.561 1.00 94.94 102 ALA A O 1
ATOM 845 N N . GLU A 1 103 ? -2.667 9.714 0.942 1.00 96.19 103 GLU A N 1
ATOM 846 C CA . GLU A 1 103 ? -4.092 9.948 0.685 1.00 96.19 103 GLU A CA 1
ATOM 847 C C . GLU A 1 103 ? -4.820 8.672 0.237 1.00 96.19 103 GLU A C 1
ATOM 849 O O . GLU A 1 103 ? -5.921 8.397 0.713 1.00 96.19 103 GLU A O 1
ATOM 854 N N . CYS A 1 104 ? -4.218 7.859 -0.639 1.00 96.12 104 CYS A N 1
ATOM 855 C CA . CYS A 1 104 ? -4.804 6.581 -1.068 1.00 96.12 104 CYS A CA 1
ATOM 856 C C . CYS A 1 104 ? -4.957 5.603 0.106 1.00 96.12 104 CYS A C 1
ATOM 858 O O . CYS A 1 104 ? -5.988 4.943 0.255 1.00 96.12 104 CYS A O 1
ATOM 860 N N . ALA A 1 105 ? -3.948 5.533 0.977 1.00 95.56 105 ALA A N 1
ATOM 861 C CA . ALA A 1 105 ? -4.008 4.714 2.179 1.00 95.56 105 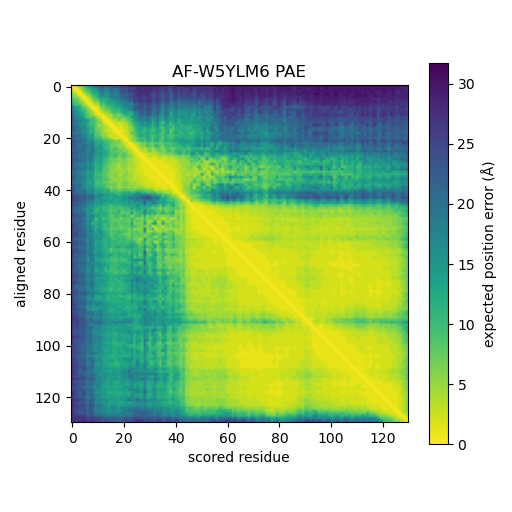ALA A CA 1
ATOM 862 C C . ALA A 1 105 ? -5.078 5.218 3.167 1.00 95.56 105 ALA A C 1
ATOM 864 O O . ALA A 1 105 ? -5.851 4.403 3.669 1.00 95.56 105 ALA A O 1
ATOM 865 N N . ASP A 1 106 ? -5.190 6.529 3.403 1.00 96.88 106 ASP A N 1
ATOM 866 C CA . ASP A 1 106 ? -6.228 7.102 4.274 1.00 96.88 106 ASP A CA 1
ATOM 867 C C . ASP A 1 106 ? -7.642 6.891 3.712 1.00 96.88 106 ASP A C 1
ATOM 869 O O . ASP A 1 106 ? -8.548 6.512 4.461 1.00 96.88 106 ASP A O 1
ATOM 873 N N . ARG A 1 107 ? -7.847 7.021 2.392 1.00 96.75 107 ARG A N 1
ATOM 874 C CA . ARG A 1 107 ? -9.123 6.637 1.761 1.00 96.75 107 ARG A CA 1
ATOM 875 C C . ARG A 1 107 ? -9.455 5.172 2.019 1.00 96.75 107 ARG A C 1
ATOM 877 O O . ARG A 1 107 ? -10.586 4.865 2.394 1.00 96.75 107 ARG A O 1
ATOM 884 N N . GLY A 1 108 ? -8.474 4.277 1.919 1.00 94.19 108 GLY A N 1
ATOM 885 C CA . GLY A 1 108 ? -8.673 2.863 2.231 1.00 94.19 108 GLY A CA 1
ATOM 886 C C . GLY A 1 108 ? -9.011 2.606 3.705 1.00 94.19 108 GLY A C 1
ATOM 887 O O . GLY A 1 108 ? -9.864 1.772 4.017 1.00 94.19 108 GLY A O 1
ATOM 888 N N . LEU A 1 109 ? -8.393 3.348 4.628 1.00 96.06 109 LEU A N 1
ATOM 889 C CA . LEU A 1 109 ? -8.671 3.251 6.066 1.00 96.06 109 LEU A CA 1
ATOM 890 C C . LEU A 1 109 ? -10.013 3.855 6.474 1.00 96.06 109 LEU A C 1
ATOM 892 O O . LEU A 1 109 ? -10.563 3.447 7.501 1.00 96.06 109 LEU A O 1
ATOM 896 N N . SER A 1 110 ? -10.563 4.769 5.676 1.00 95.12 110 SER A N 1
ATOM 897 C CA . SER A 1 110 ? -11.839 5.428 5.971 1.00 95.12 110 SER A CA 1
ATOM 898 C C . SER A 1 110 ? -12.996 4.436 6.156 1.00 95.12 110 SER A C 1
ATOM 900 O O . SER A 1 110 ? -13.862 4.664 7.000 1.00 95.12 110 SER A O 1
ATOM 902 N N . VAL A 1 111 ? -12.954 3.276 5.482 1.00 92.69 111 VAL A N 1
ATOM 903 C CA . VAL A 1 111 ? -13.915 2.164 5.649 1.00 92.69 111 VAL A CA 1
ATOM 904 C C . VAL A 1 111 ? -13.959 1.649 7.094 1.00 92.69 111 VAL A C 1
ATOM 906 O O . VAL A 1 111 ? -14.982 1.147 7.556 1.00 92.69 111 VAL A O 1
ATOM 909 N N . TRP A 1 112 ? -12.862 1.809 7.832 1.00 90.19 112 TRP A N 1
ATOM 910 C CA . TRP A 1 112 ? -12.727 1.422 9.234 1.00 90.19 112 TRP A CA 1
ATOM 911 C C . TRP A 1 112 ? -12.889 2.598 10.203 1.00 90.19 112 TRP A C 1
ATOM 913 O O . TRP A 1 112 ? -12.759 2.398 11.410 1.00 90.19 112 TRP A O 1
ATOM 923 N N . GLY A 1 113 ? -13.131 3.816 9.703 1.00 93.62 113 GLY A N 1
ATOM 924 C CA . GLY A 1 113 ? -13.134 5.039 10.509 1.00 93.62 113 GLY A CA 1
ATOM 925 C C . GLY A 1 113 ? -11.764 5.356 11.112 1.00 93.62 113 GLY A C 1
ATOM 926 O O . GLY A 1 113 ? -11.684 5.839 12.241 1.00 93.62 113 GLY A O 1
ATOM 927 N N . ARG A 1 114 ? -10.685 5.010 10.400 1.00 94.06 114 ARG A N 1
ATOM 928 C CA . ARG A 1 114 ? -9.298 5.169 10.854 1.00 94.06 114 ARG A CA 1
ATOM 929 C C . ARG A 1 114 ? -8.480 5.978 9.856 1.00 94.06 114 ARG A C 1
ATOM 931 O O . ARG A 1 114 ? -8.881 6.149 8.712 1.00 94.06 114 ARG A O 1
ATOM 938 N N . ASP A 1 115 ? -7.311 6.397 10.313 1.00 95.81 115 ASP A N 1
ATOM 939 C CA . ASP A 1 115 ? -6.266 7.072 9.544 1.00 95.81 115 ASP A CA 1
ATOM 940 C C . ASP A 1 115 ? -4.898 6.405 9.790 1.00 95.81 115 ASP A C 1
ATOM 942 O O . ASP A 1 115 ? -4.738 5.560 10.687 1.00 95.81 115 ASP A O 1
ATOM 946 N N . ILE A 1 116 ? -3.893 6.761 8.987 1.00 94.62 116 ILE A N 1
ATOM 947 C CA . ILE A 1 116 ? -2.543 6.186 9.095 1.00 94.62 116 ILE A CA 1
ATOM 948 C C . ILE A 1 116 ? -1.972 6.383 10.507 1.00 94.62 116 ILE A C 1
ATOM 950 O O . ILE A 1 116 ? -1.356 5.465 11.059 1.00 94.62 116 ILE A O 1
ATOM 954 N N . ALA A 1 117 ? -2.194 7.550 11.119 1.00 94.19 117 ALA A N 1
ATOM 955 C CA . ALA A 1 117 ? -1.646 7.901 12.428 1.00 94.19 117 ALA A CA 1
ATOM 956 C C . ALA A 1 117 ? -2.188 7.003 13.554 1.00 94.19 117 ALA A C 1
ATOM 958 O O . ALA A 1 117 ? -1.414 6.430 14.330 1.00 94.19 117 ALA A O 1
ATOM 959 N N . SER A 1 118 ? -3.507 6.819 13.617 1.00 94.88 118 SER A N 1
ATOM 960 C CA . SER A 1 118 ? -4.167 5.955 14.599 1.00 94.88 118 SER A CA 1
ATOM 961 C C . SER A 1 118 ? -3.760 4.493 14.427 1.00 94.88 118 SER A C 1
ATOM 963 O O . SER A 1 118 ? -3.595 3.776 15.416 1.00 94.88 118 SER A O 1
ATOM 965 N N . VAL A 1 119 ? -3.586 4.017 13.190 1.00 94.00 119 VAL A N 1
ATOM 966 C CA . VAL A 1 119 ? -3.081 2.664 12.910 1.00 94.00 119 VAL A CA 1
ATOM 967 C C . VAL A 1 119 ? -1.622 2.512 13.338 1.00 94.00 119 VAL A C 1
ATOM 969 O O . VAL A 1 119 ? -1.270 1.499 13.946 1.00 94.00 119 VAL A O 1
ATOM 972 N N . ALA A 1 120 ? -0.774 3.503 13.064 1.00 92.12 120 ALA A N 1
ATOM 973 C CA . ALA A 1 120 ? 0.633 3.482 13.451 1.00 92.12 120 ALA A CA 1
ATOM 974 C C . ALA A 1 120 ? 0.811 3.416 14.976 1.00 92.12 120 ALA A C 1
ATOM 976 O O . ALA A 1 120 ? 1.683 2.695 15.465 1.00 92.12 120 ALA A O 1
ATOM 977 N N . GLU A 1 121 ? -0.011 4.143 15.736 1.00 94.00 121 GLU A N 1
ATOM 978 C CA . GLU A 1 121 ? -0.019 4.068 17.202 1.00 94.00 121 GLU A CA 1
ATOM 979 C C . GLU A 1 121 ? -0.461 2.683 17.697 1.00 94.00 121 GLU A C 1
ATOM 981 O O . GLU A 1 121 ? 0.222 2.063 18.513 1.00 94.00 121 GLU A O 1
ATOM 986 N N . ASP A 1 122 ? -1.546 2.137 17.142 1.00 90.81 122 ASP A N 1
ATOM 987 C CA . ASP A 1 122 ? -2.026 0.796 17.490 1.00 90.81 122 ASP A CA 1
ATOM 988 C C . ASP A 1 122 ? -0.999 -0.305 17.194 1.00 90.81 122 ASP A C 1
ATOM 990 O O . ASP A 1 122 ? -0.852 -1.242 17.987 1.00 90.81 122 ASP A O 1
ATOM 994 N N . ASN A 1 123 ? -0.294 -0.206 16.062 1.00 88.94 123 ASN A N 1
ATOM 995 C CA . ASN A 1 123 ? 0.780 -1.125 15.693 1.00 88.94 123 ASN A CA 1
ATOM 996 C C . ASN A 1 123 ? 1.922 -1.063 16.719 1.00 88.94 123 ASN A C 1
ATOM 998 O O . ASN A 1 123 ? 2.345 -2.103 17.226 1.00 88.94 123 ASN A O 1
ATOM 1002 N N . ARG A 1 124 ? 2.377 0.148 17.077 1.00 89.50 124 ARG A N 1
ATOM 1003 C CA . ARG A 1 124 ? 3.436 0.361 18.078 1.00 89.50 124 ARG A CA 1
ATOM 1004 C C . ARG A 1 124 ? 3.043 -0.159 19.457 1.00 89.50 124 ARG A C 1
ATOM 1006 O O . ARG A 1 124 ? 3.871 -0.774 20.124 1.00 89.50 124 ARG A O 1
ATOM 1013 N N . ARG A 1 125 ? 1.790 0.045 19.880 1.00 89.69 125 ARG A N 1
ATOM 1014 C CA . ARG A 1 125 ? 1.290 -0.470 21.163 1.00 89.69 125 ARG A CA 1
ATOM 1015 C C . ARG A 1 125 ? 1.371 -1.993 21.225 1.00 89.69 125 ARG A C 1
ATOM 1017 O O . ARG A 1 125 ? 1.830 -2.518 22.229 1.00 89.69 125 ARG A O 1
ATOM 1024 N N . LYS A 1 126 ? 0.956 -2.686 20.160 1.00 80.88 126 LYS A N 1
ATOM 1025 C CA . LYS A 1 126 ? 0.943 -4.158 20.118 1.00 80.88 126 LYS A CA 1
ATOM 1026 C C . LYS A 1 126 ? 2.346 -4.764 20.130 1.00 80.88 126 LYS A C 1
ATOM 1028 O O . LYS A 1 126 ? 2.559 -5.737 20.836 1.00 80.88 126 LYS A O 1
ATOM 1033 N N . LEU A 1 127 ? 3.302 -4.139 19.443 1.00 77.69 127 LEU A N 1
ATOM 1034 C CA . LEU A 1 127 ? 4.701 -4.586 19.420 1.00 77.69 127 LEU A CA 1
ATOM 1035 C C . LEU A 1 127 ? 5.441 -4.420 20.759 1.00 77.69 127 LEU A C 1
ATOM 1037 O O . LEU A 1 127 ? 6.508 -4.991 20.926 1.00 77.69 127 LEU A O 1
ATOM 1041 N N . ARG A 1 128 ? 4.926 -3.609 21.692 1.00 71.38 128 ARG A N 1
ATOM 1042 C CA . ARG A 1 128 ? 5.514 -3.423 23.034 1.00 71.38 128 ARG A CA 1
ATOM 1043 C C . ARG A 1 128 ? 5.003 -4.425 24.071 1.00 71.38 128 ARG A C 1
ATOM 1045 O O . ARG A 1 128 ? 5.520 -4.449 25.183 1.00 71.38 128 ARG A O 1
ATOM 1052 N N . THR A 1 129 ? 3.946 -5.160 23.742 1.00 58.03 129 THR A N 1
ATOM 1053 C CA . THR A 1 129 ? 3.297 -6.144 24.623 1.00 58.03 129 THR A CA 1
ATOM 1054 C C . THR A 1 129 ? 3.672 -7.594 24.309 1.00 58.03 129 THR A C 1
ATOM 1056 O O . THR A 1 129 ? 3.268 -8.468 25.072 1.00 58.03 129 THR A O 1
ATOM 1059 N N . ASP A 1 130 ? 4.436 -7.819 23.236 1.00 49.81 130 ASP A N 1
ATOM 1060 C CA . ASP A 1 130 ? 5.051 -9.100 22.852 1.00 49.81 130 ASP A CA 1
ATOM 1061 C C . ASP A 1 130 ? 6.544 -9.102 23.229 1.00 49.81 130 ASP A C 1
ATOM 1063 O O . ASP A 1 130 ? 7.060 -10.181 23.601 1.00 49.81 130 ASP A O 1
#

Secondary structure (DSSP, 8-state):
------TTSSTHHHHHHHHHT-PPPSS-HHHHHHHHHHHHTT---HHHHHHHHHHHHHTT-HHHHHHHHHHHHHH-GGGHHHHHHHHTTSTT--HHHHHHHHHHHHHHHHTTT--HHHHHHHHHHHHT--

pLDDT: mean 76.59, std 17.18, range [32.62, 96.88]

Nearest PDB structures (foldseek):
  5wft-assembly1_A  TM=5.134E-01  e=6.688E-01  Pseudomonas aeruginosa PAO1
  7bev-assembly1_A  TM=5.009E-01  e=1.364E+00  Homo sapiens
  7qtt-assembly1_X  TM=4.372E-01  e=1.511E+00  Homo sapiens
  6sar-assembly1_A  TM=5.802E-01  e=5.973E+00  Escherichia coli K-12